Protein AF-A0A9W9Z1D8-F1 (afdb_monomer_lite)

Radius of gyration: 16.93 Å; chains: 1; bounding box: 46×28×41 Å

pLDDT: mean 78.47, std 18.56, range [27.48, 95.38]

Organism: NCBI:txid174260

Sequence (99 aa):
MIKCRYGKLFKLYSDKIKILKAAANALKDNPFLDSQIFISDDVSKSVWKDRAKLRKDYLTGIKKRGNVEFAFIPWSVPAQILFKETNCSILKAFKLPDE

Structure (mmCIF, N/CA/C/O backbone):
data_AF-A0A9W9Z1D8-F1
#
_entry.id   AF-A0A9W9Z1D8-F1
#
loop_
_atom_site.group_PDB
_atom_site.id
_atom_site.type_symbol
_atom_site.label_atom_id
_atom_site.label_alt_id
_atom_site.label_comp_id
_atom_site.label_asym_id
_atom_site.label_entity_id
_atom_site.label_seq_id
_atom_site.pdbx_PDB_ins_code
_atom_site.Cartn_x
_atom_site.Cartn_y
_atom_site.Cartn_z
_atom_site.occupancy
_atom_site.B_iso_or_equiv
_atom_site.auth_seq_id
_atom_site.auth_comp_id
_atom_site.auth_asym_id
_atom_site.auth_atom_id
_atom_site.pdbx_PDB_model_num
ATOM 1 N N . MET A 1 1 ? -29.409 6.605 -4.635 1.00 30.52 1 MET A N 1
ATOM 2 C CA . MET A 1 1 ? -28.402 6.235 -5.657 1.00 30.52 1 MET A CA 1
ATOM 3 C C . MET A 1 1 ? -27.224 7.207 -5.556 1.00 30.52 1 MET A C 1
ATOM 5 O O . MET A 1 1 ? -27.304 8.314 -6.071 1.00 30.52 1 MET A O 1
ATOM 9 N N . ILE A 1 2 ? -26.183 6.876 -4.782 1.00 27.53 2 ILE A N 1
ATOM 10 C CA . ILE A 1 2 ? -25.090 7.819 -4.481 1.00 27.53 2 ILE A CA 1
ATOM 11 C C . ILE A 1 2 ? -24.148 7.892 -5.689 1.00 27.53 2 ILE A C 1
ATOM 13 O O . ILE A 1 2 ? -23.320 7.011 -5.915 1.00 27.53 2 ILE A O 1
ATOM 17 N N . LYS A 1 3 ? -24.298 8.956 -6.489 1.00 27.48 3 LYS A N 1
ATOM 18 C CA . LYS A 1 3 ? -23.357 9.353 -7.546 1.00 27.48 3 LYS A CA 1
ATOM 19 C C . LYS A 1 3 ? -22.070 9.855 -6.889 1.00 27.48 3 LYS A C 1
ATOM 21 O O . LYS A 1 3 ? -21.875 11.042 -6.644 1.00 27.48 3 LYS A O 1
ATOM 26 N N . CYS A 1 4 ? -21.193 8.913 -6.588 1.00 29.48 4 CYS A N 1
ATOM 27 C CA . CYS A 1 4 ? -19.843 9.166 -6.120 1.00 29.48 4 CYS A CA 1
ATOM 28 C C . CYS A 1 4 ? -19.023 9.821 -7.254 1.00 29.48 4 CYS A C 1
ATOM 30 O O . CYS A 1 4 ? -18.702 9.172 -8.252 1.00 29.48 4 CYS A O 1
ATOM 32 N N . ARG A 1 5 ? -18.692 11.117 -7.124 1.00 36.50 5 ARG A N 1
ATOM 33 C CA . ARG A 1 5 ? -17.817 11.890 -8.036 1.00 36.50 5 ARG A CA 1
ATOM 34 C C . ARG A 1 5 ? -16.342 11.436 -7.938 1.00 36.50 5 ARG A C 1
ATOM 36 O O . ARG A 1 5 ?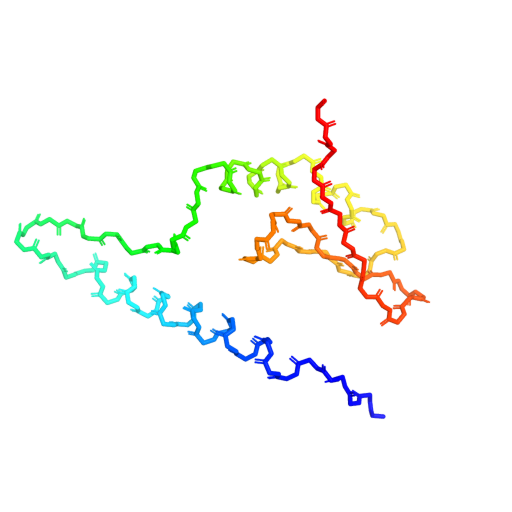 -15.459 12.237 -7.673 1.00 36.50 5 ARG A O 1
ATOM 43 N N . TYR A 1 6 ? -16.062 10.154 -8.178 1.00 43.38 6 TYR A N 1
ATOM 44 C CA . TYR A 1 6 ? -14.700 9.579 -8.187 1.00 43.38 6 TYR A CA 1
ATOM 45 C C . TYR A 1 6 ? -14.247 9.101 -9.579 1.00 43.38 6 TYR A C 1
ATOM 47 O O . TYR A 1 6 ? -13.152 8.567 -9.741 1.00 43.38 6 TYR A O 1
ATOM 55 N N . GLY A 1 7 ? -15.073 9.299 -10.611 1.00 33.22 7 GLY A N 1
ATOM 56 C CA . GLY A 1 7 ? -14.925 8.614 -11.898 1.00 33.22 7 GLY A CA 1
ATOM 57 C C . GLY A 1 7 ? -13.688 8.957 -12.737 1.00 33.22 7 GLY A C 1
ATOM 58 O O . GLY A 1 7 ? -13.336 8.146 -13.583 1.00 33.22 7 GLY A O 1
ATOM 59 N N . LYS A 1 8 ? -13.023 10.108 -12.547 1.00 34.41 8 LYS A N 1
ATOM 60 C CA . LYS A 1 8 ? -11.903 10.529 -13.420 1.00 34.41 8 LYS A CA 1
ATOM 61 C C . LYS A 1 8 ? -10.523 10.079 -12.925 1.00 34.41 8 LYS A C 1
ATOM 63 O O . LYS A 1 8 ? -9.806 9.452 -13.694 1.00 34.41 8 LYS A O 1
ATOM 68 N N . LEU A 1 9 ? -10.173 10.313 -11.653 1.00 33.50 9 LEU A N 1
ATOM 69 C CA . LEU A 1 9 ? -8.906 9.806 -11.097 1.00 33.50 9 LEU A CA 1
ATOM 70 C C . LEU A 1 9 ? -8.921 8.272 -11.017 1.00 33.50 9 LEU A C 1
ATOM 72 O O . LEU A 1 9 ? -8.010 7.625 -11.518 1.00 33.50 9 LEU A O 1
ATOM 76 N N . PHE A 1 10 ? -9.975 7.672 -10.455 1.00 34.88 10 PHE A N 1
ATOM 77 C CA . PHE A 1 10 ? -10.033 6.218 -10.260 1.00 34.88 10 PHE A CA 1
ATOM 78 C C . PHE A 1 10 ? -9.976 5.431 -11.584 1.00 34.88 10 PHE A C 1
ATOM 80 O O . PHE A 1 10 ? -9.379 4.357 -11.617 1.00 34.88 10 PHE A O 1
ATOM 87 N N . LYS A 1 11 ? -10.524 5.976 -12.687 1.00 41.03 11 LYS A N 1
ATOM 88 C CA . LYS A 1 11 ? -10.386 5.380 -14.030 1.00 41.03 11 LYS A CA 1
ATOM 89 C C . LYS A 1 11 ? -8.935 5.374 -14.507 1.00 41.03 11 LYS A C 1
ATOM 91 O O . LYS A 1 11 ? -8.422 4.302 -14.789 1.00 41.03 11 LYS A O 1
ATOM 96 N N . LEU A 1 12 ? -8.249 6.519 -14.485 1.00 43.28 12 LEU A N 1
ATOM 97 C CA . LEU A 1 12 ? -6.855 6.621 -14.944 1.00 43.28 12 LEU A CA 1
ATOM 98 C C . LEU A 1 12 ? -5.904 5.709 -14.145 1.00 43.28 12 LEU A C 1
ATOM 100 O O . LEU A 1 12 ? -5.044 5.048 -14.725 1.00 43.28 12 LEU A O 1
ATOM 104 N N . TYR A 1 13 ? -6.091 5.608 -12.823 1.00 52.53 13 TYR A N 1
ATOM 105 C CA . TYR A 1 13 ? -5.306 4.683 -11.995 1.00 52.53 13 TYR A CA 1
ATOM 106 C C . TYR A 1 13 ? -5.658 3.211 -12.257 1.00 52.53 13 TYR A C 1
ATOM 108 O O . TYR A 1 13 ? -4.761 2.369 -12.277 1.00 52.53 13 TYR A O 1
ATOM 116 N N . SER A 1 14 ? -6.937 2.887 -12.490 1.00 59.31 14 SER A N 1
ATOM 117 C CA . SER A 1 14 ? -7.356 1.535 -12.887 1.00 59.31 14 SER A CA 1
ATOM 118 C C . SER A 1 14 ? -6.738 1.131 -14.224 1.00 59.31 14 SER A C 1
ATOM 120 O O . SER A 1 14 ? -6.259 0.006 -14.355 1.00 59.31 14 SER A O 1
ATOM 122 N N . ASP A 1 15 ? -6.693 2.051 -15.185 1.00 70.31 15 ASP A N 1
ATOM 123 C CA . ASP A 1 15 ? -6.165 1.797 -16.521 1.00 70.31 15 ASP A CA 1
ATOM 124 C C . ASP A 1 15 ? -4.645 1.595 -16.486 1.00 70.31 15 ASP A C 1
ATOM 126 O O . ASP A 1 15 ? -4.162 0.605 -17.032 1.00 70.31 15 ASP A O 1
ATOM 130 N N . LYS A 1 16 ? -3.894 2.413 -15.729 1.00 72.88 16 LYS A N 1
ATOM 131 C CA . LYS A 1 16 ? -2.452 2.189 -15.498 1.00 72.88 16 LYS A CA 1
ATOM 132 C C . LYS A 1 16 ? -2.180 0.809 -14.889 1.00 72.88 16 LYS A C 1
ATOM 134 O O . LYS A 1 16 ? -1.292 0.100 -15.350 1.00 72.88 16 LYS A O 1
ATOM 139 N N . ILE A 1 17 ? -2.955 0.399 -13.880 1.00 73.75 17 ILE A N 1
ATOM 140 C CA . ILE A 1 17 ? -2.802 -0.922 -13.244 1.00 73.75 17 ILE A CA 1
ATOM 141 C C . ILE A 1 17 ? -3.109 -2.050 -14.236 1.00 73.75 17 ILE A C 1
ATOM 143 O O . ILE A 1 17 ? -2.386 -3.045 -14.270 1.00 73.75 17 ILE A O 1
ATOM 147 N N . LYS A 1 18 ? -4.161 -1.910 -15.052 1.00 80.06 18 LYS A N 1
ATOM 148 C CA . LYS A 1 18 ? -4.508 -2.898 -16.084 1.00 80.06 18 LYS A CA 1
ATOM 149 C C . LYS A 1 18 ? -3.413 -3.019 -17.138 1.00 80.06 18 LYS A C 1
ATOM 151 O O . LYS A 1 18 ? -3.047 -4.141 -17.467 1.00 80.06 18 LYS A O 1
ATOM 156 N N . ILE A 1 19 ? -2.873 -1.896 -17.614 1.00 82.19 19 ILE A N 1
ATOM 157 C CA . ILE A 1 19 ? -1.787 -1.864 -18.602 1.00 82.19 19 ILE A CA 1
ATOM 158 C C . ILE A 1 19 ? -0.533 -2.523 -18.028 1.00 82.19 19 ILE A C 1
ATOM 160 O O . ILE A 1 19 ? 0.009 -3.427 -18.654 1.00 82.19 19 ILE A O 1
ATOM 164 N N . LEU A 1 20 ? -0.115 -2.148 -16.813 1.00 79.00 20 LEU A N 1
ATOM 165 C CA . LEU A 1 20 ? 1.046 -2.755 -16.156 1.00 79.00 20 LEU A CA 1
ATOM 166 C C . LEU A 1 20 ? 0.859 -4.262 -15.950 1.00 79.00 20 LEU A C 1
ATOM 168 O O . LEU A 1 20 ? 1.774 -5.035 -16.215 1.00 79.00 20 LEU A O 1
ATOM 172 N N . LYS A 1 21 ? -0.334 -4.698 -15.528 1.00 81.56 21 LYS A N 1
ATOM 173 C CA . LYS A 1 21 ? -0.642 -6.122 -15.345 1.00 81.56 21 LYS A CA 1
ATOM 174 C C . LYS A 1 21 ? -0.631 -6.886 -16.671 1.00 81.56 21 LYS A C 1
ATOM 176 O O . LYS A 1 21 ? -0.094 -7.987 -16.726 1.00 81.56 21 LYS A O 1
ATOM 181 N N . ALA A 1 22 ? -1.215 -6.316 -17.722 1.00 84.88 22 ALA A N 1
ATOM 182 C CA . ALA A 1 22 ? -1.226 -6.916 -19.052 1.00 84.88 22 ALA A CA 1
ATOM 183 C C . ALA A 1 22 ? 0.193 -7.020 -19.627 1.00 84.88 22 ALA A C 1
ATOM 185 O O . ALA A 1 22 ? 0.572 -8.083 -20.107 1.00 84.88 22 ALA A O 1
ATOM 186 N N . ALA A 1 23 ? 0.994 -5.958 -19.505 1.00 82.44 23 ALA A N 1
ATOM 187 C CA . ALA A 1 23 ? 2.377 -5.934 -19.965 1.00 82.44 23 ALA A CA 1
ATOM 188 C C . ALA A 1 23 ? 3.253 -6.932 -19.192 1.00 82.44 23 ALA A C 1
ATOM 190 O O . ALA A 1 23 ? 3.978 -7.708 -19.804 1.00 82.44 23 ALA A O 1
ATOM 191 N N . ALA A 1 24 ? 3.133 -6.985 -17.861 1.00 81.69 24 ALA A N 1
ATOM 192 C CA . ALA A 1 24 ? 3.854 -7.959 -17.043 1.00 81.69 24 ALA A CA 1
ATOM 193 C C . ALA A 1 24 ? 3.492 -9.408 -17.413 1.00 81.69 24 ALA A C 1
ATOM 195 O O . ALA A 1 24 ? 4.377 -10.251 -17.506 1.00 81.69 24 ALA A O 1
ATOM 196 N N . ASN A 1 25 ? 2.211 -9.695 -17.667 1.00 83.12 25 ASN A N 1
ATOM 197 C CA . ASN A 1 25 ? 1.782 -11.016 -18.126 1.00 83.12 25 ASN A CA 1
ATOM 198 C C . ASN A 1 25 ? 2.333 -11.353 -19.518 1.00 83.12 25 ASN A C 1
ATOM 200 O O . ASN A 1 25 ? 2.782 -12.472 -19.724 1.00 83.12 25 ASN A O 1
ATOM 204 N N . ALA A 1 26 ? 2.321 -10.398 -20.452 1.00 83.19 26 ALA A N 1
ATOM 205 C CA . ALA A 1 26 ? 2.848 -10.601 -21.802 1.00 83.19 26 ALA A CA 1
ATOM 206 C C . ALA A 1 26 ? 4.368 -10.843 -21.817 1.00 83.19 26 ALA A C 1
ATOM 208 O O . ALA A 1 26 ? 4.862 -11.574 -22.668 1.00 83.19 26 ALA A O 1
ATOM 209 N N . LEU A 1 27 ? 5.101 -10.247 -20.873 1.00 78.88 27 LEU A N 1
ATOM 210 C CA . LEU A 1 27 ? 6.556 -10.387 -20.754 1.00 78.88 27 LEU A CA 1
ATOM 211 C C . LEU A 1 27 ? 7.000 -11.588 -19.918 1.00 78.88 27 LEU A C 1
ATOM 213 O O . LEU A 1 27 ? 8.164 -11.972 -19.983 1.00 78.88 27 LEU A O 1
ATOM 217 N N . LYS A 1 28 ? 6.101 -12.183 -19.127 1.00 77.69 28 LYS A N 1
ATOM 218 C CA . LYS A 1 28 ? 6.436 -13.288 -18.220 1.00 77.69 28 LYS A CA 1
ATOM 219 C C . LYS A 1 28 ? 7.060 -14.474 -18.959 1.00 77.69 28 LYS A C 1
ATOM 221 O O . LYS A 1 28 ? 8.044 -15.026 -18.473 1.00 77.69 28 LYS A O 1
ATOM 226 N N . ASP A 1 29 ? 6.498 -14.801 -20.119 1.00 78.06 29 ASP A N 1
ATOM 227 C CA . ASP A 1 29 ? 6.866 -15.965 -20.928 1.00 78.06 29 ASP A CA 1
ATOM 228 C C . ASP A 1 29 ? 7.549 -15.565 -22.255 1.00 78.06 29 ASP A C 1
ATOM 230 O O . ASP A 1 29 ? 7.785 -16.414 -23.111 1.00 78.06 29 ASP A O 1
ATOM 234 N N . ASN A 1 30 ? 7.870 -14.276 -22.439 1.00 76.56 30 ASN A N 1
ATOM 235 C CA . ASN A 1 30 ? 8.510 -13.741 -23.645 1.00 76.56 30 ASN A CA 1
ATOM 236 C C . ASN A 1 30 ? 9.804 -12.987 -23.279 1.00 76.56 30 ASN A C 1
ATOM 238 O O . ASN A 1 30 ? 9.773 -11.762 -23.101 1.00 76.56 30 ASN A O 1
ATOM 242 N N . PRO A 1 31 ? 10.928 -13.706 -23.094 1.00 73.62 31 PRO A N 1
ATOM 243 C CA . PRO A 1 31 ? 12.208 -13.091 -22.772 1.00 73.62 31 PRO A CA 1
ATOM 244 C C . PRO A 1 31 ? 12.704 -12.245 -23.948 1.00 73.62 31 PRO A C 1
ATOM 246 O O . PRO A 1 31 ? 12.679 -12.663 -25.104 1.00 73.62 31 PRO A O 1
ATOM 249 N N . PHE A 1 32 ? 13.187 -11.044 -23.648 1.00 73.88 32 PHE A N 1
ATOM 250 C CA . PHE A 1 32 ? 13.810 -10.175 -24.639 1.00 73.88 32 PHE A CA 1
ATOM 251 C C . PHE A 1 32 ? 15.317 -10.395 -24.591 1.00 73.88 32 PHE A C 1
ATOM 253 O O . PHE A 1 32 ? 15.924 -10.149 -23.550 1.00 73.88 32 PHE A O 1
ATOM 260 N N . LEU A 1 33 ? 15.919 -10.845 -25.696 1.00 82.06 33 LEU A N 1
ATOM 261 C CA . LEU A 1 33 ? 17.358 -11.155 -25.758 1.00 82.06 33 LEU A CA 1
ATOM 262 C C . LEU A 1 33 ? 17.794 -12.081 -24.604 1.00 82.06 33 LEU A C 1
ATOM 264 O O . LEU A 1 33 ? 18.720 -11.763 -23.858 1.00 82.06 33 LEU A O 1
ATOM 268 N N . ASP A 1 34 ? 17.041 -13.164 -24.388 1.00 78.38 34 ASP A N 1
ATOM 269 C CA . ASP A 1 34 ? 17.243 -14.149 -23.310 1.00 78.38 34 ASP A CA 1
ATOM 270 C C . ASP A 1 34 ? 17.200 -13.580 -21.877 1.00 78.38 34 ASP A C 1
ATOM 272 O O . ASP A 1 34 ? 17.490 -14.275 -20.904 1.00 78.38 34 ASP A O 1
ATOM 276 N N . SER A 1 35 ? 16.784 -12.320 -21.722 1.00 76.62 35 SER A N 1
ATOM 277 C CA . SER A 1 35 ? 16.667 -11.632 -20.440 1.00 76.62 35 SER A CA 1
ATOM 278 C C . SER A 1 35 ? 15.206 -11.435 -20.049 1.00 76.62 35 SER A C 1
ATOM 280 O O . SER A 1 35 ? 14.354 -11.049 -20.855 1.00 76.62 35 SER A O 1
ATOM 282 N N . GLN A 1 36 ? 14.906 -11.664 -18.770 1.00 76.00 36 GLN A N 1
ATOM 283 C CA . GLN A 1 36 ? 13.574 -11.423 -18.229 1.00 76.00 36 GLN A CA 1
ATOM 284 C C . GLN A 1 36 ? 13.388 -9.928 -17.940 1.00 76.00 36 GLN A C 1
ATOM 286 O O . GLN A 1 36 ? 14.081 -9.352 -17.101 1.00 76.00 36 GLN A O 1
ATOM 291 N N . ILE A 1 37 ? 12.445 -9.294 -18.640 1.00 74.06 37 ILE A N 1
ATOM 292 C CA . ILE A 1 37 ? 12.102 -7.885 -18.425 1.00 74.06 37 ILE A CA 1
ATOM 293 C C . ILE A 1 37 ? 11.050 -7.780 -17.321 1.00 74.06 37 ILE A C 1
ATOM 295 O O . ILE A 1 37 ? 10.000 -8.420 -17.376 1.00 74.06 37 ILE A O 1
ATOM 299 N N . PHE A 1 38 ? 11.298 -6.897 -16.354 1.00 69.00 38 PHE A N 1
ATOM 300 C CA . PHE A 1 38 ? 10.335 -6.540 -15.318 1.00 69.00 38 PHE A CA 1
ATOM 301 C C . PHE A 1 38 ? 9.844 -5.109 -15.536 1.00 69.00 38 PHE A C 1
ATOM 303 O O . PHE A 1 38 ? 10.642 -4.176 -15.589 1.00 69.00 38 PHE A O 1
ATOM 310 N N . ILE A 1 39 ? 8.526 -4.929 -15.635 1.00 68.94 39 ILE A N 1
ATOM 311 C CA . ILE A 1 39 ? 7.898 -3.605 -15.701 1.00 68.94 39 ILE A CA 1
ATOM 312 C C . ILE A 1 39 ? 7.236 -3.310 -14.358 1.00 68.94 39 ILE A C 1
ATOM 314 O O . ILE A 1 39 ? 6.405 -4.079 -13.872 1.00 68.94 39 ILE A O 1
ATOM 318 N N . SER A 1 40 ? 7.576 -2.164 -13.776 1.00 68.50 40 SER A N 1
ATOM 319 C CA . SER A 1 40 ? 6.952 -1.640 -12.564 1.00 68.50 40 SER A CA 1
ATOM 320 C C . SER A 1 40 ? 6.521 -0.188 -12.745 1.00 68.50 40 SER A C 1
ATOM 322 O O . SER A 1 40 ? 6.915 0.493 -13.685 1.00 68.50 40 SER A O 1
ATOM 324 N N . ASP A 1 41 ? 5.700 0.289 -11.815 1.00 70.12 41 ASP A N 1
ATOM 325 C CA . ASP A 1 41 ? 5.467 1.718 -11.620 1.00 70.12 41 ASP A CA 1
ATOM 326 C C . ASP A 1 41 ? 6.792 2.446 -11.313 1.00 70.12 41 ASP A C 1
ATOM 328 O O . ASP A 1 41 ? 7.605 1.925 -10.543 1.00 70.12 41 ASP A O 1
ATOM 332 N N . ASP A 1 42 ? 6.986 3.634 -11.894 1.00 74.88 42 ASP A N 1
ATOM 333 C CA . ASP A 1 42 ? 8.091 4.540 -11.570 1.00 74.88 42 ASP A CA 1
ATOM 334 C C . ASP A 1 42 ? 7.806 5.241 -10.235 1.00 74.88 42 ASP A C 1
ATOM 336 O O . ASP A 1 42 ? 7.260 6.342 -10.150 1.00 74.88 42 ASP A O 1
ATOM 340 N N . VAL A 1 43 ? 8.100 4.520 -9.159 1.00 75.19 43 VAL A N 1
ATOM 341 C CA . VAL A 1 43 ? 7.996 4.991 -7.780 1.00 75.19 43 VAL A CA 1
ATOM 342 C C . VAL A 1 43 ? 9.304 4.715 -7.066 1.00 75.19 43 VAL A C 1
ATOM 344 O O . VAL A 1 43 ? 9.900 3.646 -7.204 1.00 75.19 43 VAL A O 1
ATOM 347 N N . SER A 1 44 ? 9.734 5.674 -6.250 1.00 82.06 44 SER A N 1
ATOM 348 C CA . SER A 1 44 ? 10.974 5.550 -5.496 1.00 82.06 44 SER A CA 1
ATOM 349 C C . SER A 1 44 ? 10.969 4.315 -4.583 1.00 82.06 44 SER A C 1
ATOM 351 O O . SER A 1 44 ? 9.938 3.885 -4.050 1.00 82.06 44 SER A O 1
ATOM 353 N N . LYS A 1 45 ? 12.167 3.771 -4.326 1.00 84.69 45 LYS A N 1
ATOM 354 C CA . LYS A 1 45 ? 12.361 2.660 -3.376 1.00 84.69 45 LYS A CA 1
ATOM 355 C C . LYS A 1 45 ? 11.820 2.982 -1.976 1.00 84.69 45 LYS A C 1
ATOM 357 O O . LYS A 1 45 ? 11.395 2.065 -1.277 1.00 84.69 45 LYS A O 1
ATOM 362 N N . SER A 1 46 ? 11.821 4.254 -1.567 1.00 86.25 46 SER A N 1
ATOM 363 C CA . SER A 1 46 ? 11.253 4.689 -0.284 1.00 86.25 46 SER A CA 1
ATOM 364 C C . SER A 1 46 ? 9.749 4.428 -0.218 1.00 86.25 46 SER A C 1
ATOM 366 O O . SER A 1 46 ? 9.301 3.724 0.679 1.00 86.25 46 SER A O 1
ATOM 368 N N . VAL A 1 47 ? 8.987 4.836 -1.237 1.00 86.94 47 VAL A N 1
ATOM 369 C CA . VAL A 1 47 ? 7.533 4.605 -1.301 1.00 86.94 47 VAL A CA 1
ATOM 370 C C . VAL A 1 47 ? 7.197 3.108 -1.265 1.00 86.94 47 VAL A C 1
ATOM 372 O O . VAL A 1 47 ? 6.203 2.702 -0.660 1.00 86.94 47 VAL A O 1
ATOM 375 N N . TRP A 1 48 ? 8.023 2.260 -1.885 1.00 86.62 48 TRP A N 1
ATOM 376 C CA . TRP A 1 48 ? 7.879 0.801 -1.792 1.00 86.62 48 TRP A CA 1
ATOM 377 C C . TRP A 1 48 ? 8.056 0.281 -0.365 1.00 86.62 48 TRP A C 1
ATOM 379 O O . TRP A 1 48 ? 7.220 -0.494 0.110 1.00 86.62 48 TRP A O 1
ATOM 389 N N . LYS A 1 49 ? 9.119 0.715 0.323 1.00 91.12 49 LYS A N 1
ATOM 390 C CA . LYS A 1 49 ? 9.366 0.363 1.728 1.00 91.12 49 LYS A CA 1
ATOM 391 C C . LYS A 1 49 ? 8.221 0.837 2.619 1.00 91.12 49 LYS A C 1
ATOM 393 O O . LYS A 1 49 ? 7.742 0.061 3.443 1.00 91.12 49 LYS A O 1
ATOM 398 N N . ASP A 1 50 ? 7.711 2.039 2.380 1.00 93.00 50 ASP A N 1
ATOM 399 C CA . ASP A 1 50 ? 6.596 2.596 3.140 1.00 93.00 50 ASP A CA 1
ATOM 400 C C . ASP A 1 50 ? 5.321 1.768 2.964 1.00 93.00 50 ASP A C 1
ATOM 402 O O . ASP A 1 50 ? 4.662 1.408 3.938 1.00 93.00 50 ASP A O 1
ATOM 406 N N . ARG A 1 51 ? 4.990 1.379 1.723 1.00 91.75 51 ARG A N 1
ATOM 407 C CA . ARG A 1 51 ? 3.858 0.478 1.443 1.00 91.75 51 ARG A CA 1
ATOM 408 C C . ARG A 1 51 ? 4.030 -0.879 2.125 1.00 91.75 51 ARG A C 1
ATOM 410 O O . ARG A 1 51 ? 3.049 -1.431 2.625 1.00 91.75 51 ARG A O 1
ATOM 417 N N . ALA A 1 52 ? 5.247 -1.422 2.146 1.00 91.75 52 ALA A N 1
ATOM 418 C CA . ALA A 1 52 ? 5.540 -2.680 2.827 1.00 91.75 52 ALA A CA 1
ATOM 419 C C . ALA A 1 52 ? 5.350 -2.556 4.351 1.00 91.75 52 ALA A C 1
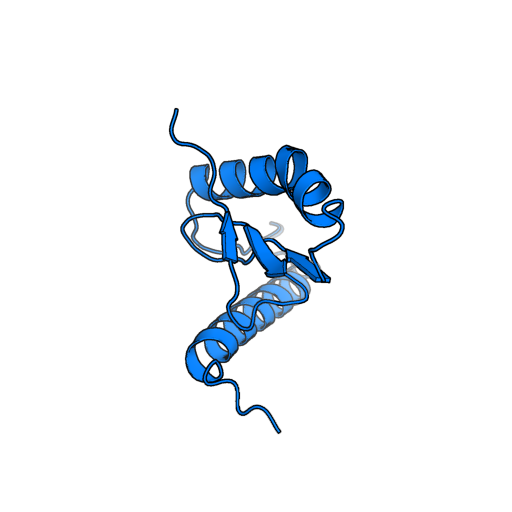ATOM 421 O O . ALA A 1 52 ? 4.677 -3.403 4.939 1.00 91.75 52 ALA A O 1
ATOM 422 N N . LYS A 1 53 ? 5.844 -1.468 4.960 1.00 94.62 53 LYS A N 1
ATOM 423 C CA . LYS A 1 53 ? 5.670 -1.138 6.387 1.00 94.62 53 LYS A CA 1
ATOM 424 C C . LYS A 1 53 ? 4.190 -0.968 6.742 1.00 94.62 53 LYS A C 1
ATOM 426 O O . LYS A 1 53 ? 3.685 -1.631 7.642 1.00 94.62 53 LYS A O 1
ATOM 431 N N . LEU A 1 54 ? 3.443 -0.191 5.951 1.00 94.94 54 LEU A N 1
ATOM 432 C CA . LEU A 1 54 ? 1.989 -0.035 6.095 1.00 94.94 54 LEU A CA 1
ATOM 433 C C . LEU A 1 54 ? 1.252 -1.378 6.044 1.00 94.94 54 LEU A C 1
ATOM 435 O O . LEU A 1 54 ? 0.354 -1.626 6.852 1.00 94.94 54 LEU A O 1
ATOM 439 N N . ARG A 1 55 ? 1.622 -2.257 5.105 1.00 94.50 55 ARG A N 1
ATOM 440 C CA . ARG A 1 55 ? 0.984 -3.569 4.941 1.00 94.50 55 ARG A CA 1
ATOM 441 C C . ARG A 1 55 ? 1.256 -4.489 6.125 1.00 94.50 55 ARG A C 1
ATOM 443 O O . ARG A 1 55 ? 0.331 -5.172 6.557 1.00 94.50 55 ARG A O 1
ATOM 450 N N . LYS A 1 56 ? 2.500 -4.522 6.602 1.00 94.88 56 LYS A N 1
ATOM 451 C CA . LYS A 1 56 ? 2.943 -5.418 7.672 1.00 94.88 56 LYS A CA 1
ATOM 452 C C . LYS A 1 56 ? 2.425 -4.967 9.038 1.00 94.88 56 LYS A C 1
ATOM 454 O O . LYS A 1 56 ? 1.837 -5.773 9.751 1.00 94.88 56 LYS A O 1
ATOM 459 N N . ASP A 1 57 ? 2.582 -3.685 9.353 1.00 95.38 57 ASP A N 1
ATOM 460 C CA . ASP A 1 57 ? 2.474 -3.211 10.735 1.00 95.38 57 ASP A CA 1
ATOM 461 C C . ASP A 1 57 ? 1.101 -2.583 11.038 1.00 95.38 57 ASP A C 1
ATOM 463 O O . ASP A 1 57 ? 0.588 -2.708 12.147 1.00 95.38 57 ASP A O 1
ATOM 467 N N . TYR A 1 58 ? 0.456 -1.947 10.049 1.00 94.94 58 TYR A N 1
ATOM 468 C CA . TYR A 1 58 ? -0.720 -1.093 10.293 1.00 94.94 58 TYR A CA 1
ATOM 469 C C . TYR A 1 58 ? -2.022 -1.629 9.695 1.00 94.94 58 TYR A C 1
ATOM 471 O O . TYR A 1 58 ? -3.085 -1.508 10.311 1.00 94.94 58 TYR A O 1
ATOM 479 N N . LEU A 1 59 ? -1.972 -2.235 8.505 1.00 94.50 59 LEU A N 1
ATOM 480 C CA . LEU A 1 59 ? -3.174 -2.624 7.759 1.00 94.50 59 LEU A CA 1
ATOM 481 C C . LEU A 1 59 ? -4.072 -3.580 8.549 1.00 94.50 59 LEU A C 1
ATOM 483 O O . LEU A 1 59 ? -5.286 -3.387 8.604 1.00 94.50 59 LEU A O 1
ATOM 487 N N . THR A 1 60 ? -3.480 -4.588 9.187 1.00 94.06 60 THR A N 1
ATOM 488 C CA . THR A 1 60 ? -4.215 -5.555 10.011 1.00 94.06 60 THR A CA 1
ATOM 489 C C . THR A 1 60 ? -4.846 -4.886 11.230 1.00 94.06 60 THR A C 1
ATOM 491 O O . THR A 1 60 ? -5.996 -5.175 11.551 1.00 94.06 60 THR A O 1
ATOM 494 N N . GLY A 1 61 ? -4.136 -3.959 11.878 1.00 94.19 61 GLY A N 1
ATOM 495 C CA . GLY A 1 61 ? -4.656 -3.208 13.021 1.00 94.19 61 GLY A CA 1
ATOM 496 C C . GLY A 1 61 ? -5.859 -2.344 12.647 1.00 94.19 61 GLY A C 1
ATOM 497 O O . GLY A 1 61 ? -6.863 -2.359 13.351 1.00 94.19 61 GLY A O 1
ATOM 498 N N . ILE A 1 62 ? -5.804 -1.656 11.502 1.00 93.12 62 ILE A N 1
ATOM 499 C CA . ILE A 1 62 ? -6.924 -0.843 11.003 1.00 93.12 62 ILE A CA 1
ATOM 500 C C . ILE A 1 62 ? -8.126 -1.723 10.649 1.00 93.12 62 ILE A C 1
ATOM 502 O O . ILE A 1 62 ? -9.243 -1.389 11.027 1.00 93.12 62 ILE A O 1
ATOM 506 N N . LYS A 1 63 ? -7.911 -2.866 9.986 1.00 92.69 63 LYS A N 1
ATOM 507 C CA . LYS A 1 63 ? -8.992 -3.808 9.645 1.00 92.69 63 LYS A CA 1
ATOM 508 C C . LYS A 1 63 ? -9.686 -4.414 10.864 1.00 92.69 63 LYS A C 1
ATOM 510 O O . LYS A 1 63 ? -10.856 -4.754 10.775 1.00 92.69 63 LYS A O 1
ATOM 515 N N . LYS A 1 64 ? -8.973 -4.578 11.982 1.00 93.94 64 LYS A N 1
ATOM 516 C CA . LYS A 1 64 ? -9.529 -5.128 13.229 1.00 93.94 64 LYS A CA 1
ATOM 517 C C . LYS A 1 64 ? -10.343 -4.112 14.036 1.00 93.94 64 LYS A C 1
ATOM 519 O O . LYS A 1 64 ? -10.970 -4.496 15.019 1.00 93.94 64 LYS A O 1
ATOM 524 N N . ARG A 1 65 ? -10.339 -2.828 13.662 1.00 91.94 65 ARG A N 1
ATOM 525 C CA . ARG A 1 65 ? -11.177 -1.820 14.321 1.00 91.94 65 ARG A CA 1
ATOM 526 C C . ARG A 1 65 ? -12.644 -2.132 14.018 1.00 91.94 65 ARG A C 1
ATOM 528 O O . ARG A 1 65 ? -13.028 -2.183 12.855 1.00 91.94 65 ARG A O 1
ATOM 535 N N . GLY A 1 66 ? -13.465 -2.313 15.053 1.00 87.81 66 GLY A N 1
ATOM 536 C CA . GLY A 1 66 ? -14.873 -2.715 14.903 1.00 87.81 66 GLY A CA 1
ATOM 537 C C . GLY A 1 66 ? -15.754 -1.718 14.138 1.00 87.81 66 GLY A C 1
ATOM 538 O O . GLY A 1 66 ? -16.854 -2.063 13.725 1.00 87.81 66 GLY A O 1
ATOM 539 N N . ASN A 1 67 ? -15.272 -0.494 13.919 1.00 92.12 67 ASN A N 1
ATOM 540 C CA . ASN A 1 67 ? -15.958 0.549 13.165 1.00 92.12 67 ASN A CA 1
ATOM 541 C C . ASN A 1 67 ? -15.450 0.705 11.722 1.00 92.12 67 ASN A C 1
ATOM 543 O O . ASN A 1 67 ? -15.809 1.694 11.092 1.00 92.12 67 ASN A O 1
ATOM 547 N N . VAL A 1 68 ? -14.606 -0.197 11.206 1.00 92.06 68 VAL A N 1
ATOM 548 C CA . VAL A 1 68 ? -14.045 -0.125 9.845 1.00 92.06 68 VAL A CA 1
ATOM 549 C C . VAL A 1 68 ? -14.719 -1.149 8.932 1.00 92.06 68 VAL A C 1
ATOM 551 O O . VAL A 1 68 ? -14.620 -2.349 9.159 1.00 92.06 68 VAL A O 1
ATOM 554 N N . GLU A 1 69 ? -15.357 -0.679 7.857 1.00 92.00 69 GLU A N 1
ATOM 555 C CA . GLU A 1 69 ? -15.969 -1.543 6.835 1.00 92.00 69 GLU A CA 1
ATOM 556 C C . GLU A 1 69 ? -14.908 -2.187 5.937 1.00 92.00 69 GLU A C 1
ATOM 558 O O . GLU A 1 69 ? -14.955 -3.376 5.630 1.00 92.00 69 GLU A O 1
ATOM 563 N N . PHE A 1 70 ? -13.941 -1.387 5.482 1.00 89.56 70 PHE A N 1
ATOM 564 C CA . PHE A 1 70 ? -12.835 -1.861 4.659 1.00 89.56 70 PHE A CA 1
ATOM 565 C C . PHE A 1 70 ? -11.605 -0.974 4.809 1.00 89.56 70 PHE A C 1
ATOM 567 O O . PHE A 1 70 ? -11.705 0.226 5.065 1.00 89.56 70 PHE A O 1
ATOM 574 N N . ALA A 1 71 ? -10.434 -1.569 4.575 1.00 93.94 71 ALA A N 1
ATOM 575 C CA . ALA A 1 71 ? -9.157 -0.870 4.515 1.00 93.94 71 ALA A CA 1
ATOM 576 C C . ALA A 1 71 ? -8.226 -1.509 3.475 1.00 93.94 71 ALA A C 1
ATOM 578 O O . ALA A 1 71 ? -8.125 -2.739 3.393 1.00 93.94 71 ALA A O 1
ATOM 579 N N . PHE A 1 72 ? -7.524 -0.684 2.698 1.00 91.75 72 PHE A N 1
ATOM 580 C CA . PHE A 1 72 ? -6.555 -1.131 1.695 1.00 91.75 72 PHE A CA 1
ATOM 581 C C . PHE A 1 72 ? -5.465 -0.082 1.435 1.00 91.75 72 PHE A C 1
ATOM 583 O O . PHE A 1 72 ? -5.615 1.091 1.763 1.00 91.75 72 PHE A O 1
ATOM 590 N N . ILE A 1 73 ? -4.358 -0.510 0.826 1.00 90.94 73 ILE A N 1
ATOM 591 C CA . ILE A 1 73 ? -3.245 0.365 0.428 1.00 90.94 73 ILE A CA 1
ATOM 592 C C . ILE A 1 73 ? -3.371 0.635 -1.076 1.00 90.94 73 ILE A C 1
ATOM 594 O O . ILE A 1 73 ? -3.130 -0.290 -1.859 1.00 90.94 73 ILE A O 1
ATOM 598 N N . PRO A 1 74 ? -3.776 1.841 -1.514 1.00 88.25 74 PRO A N 1
ATOM 599 C CA . PRO A 1 74 ? -3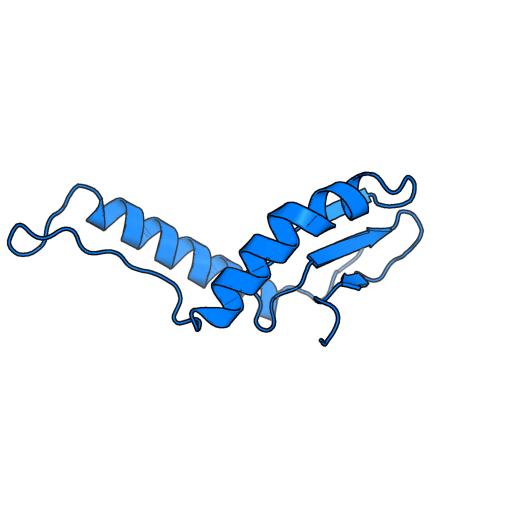.714 2.215 -2.923 1.00 88.25 74 PRO A CA 1
ATOM 600 C C . PRO A 1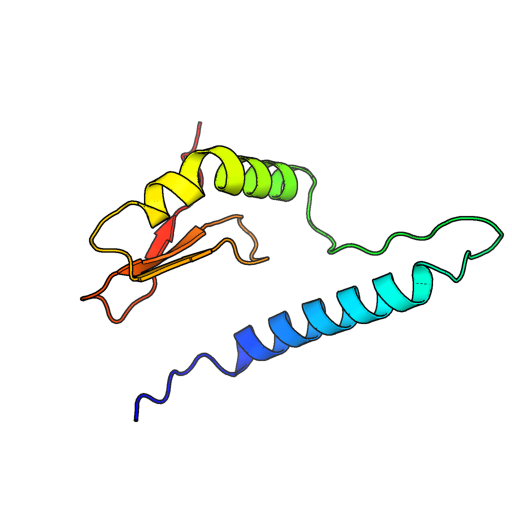 74 ? -2.270 2.337 -3.425 1.00 88.25 74 PRO A C 1
ATOM 602 O O . PRO A 1 74 ? -1.323 2.539 -2.666 1.00 88.25 74 PRO A O 1
ATOM 605 N N . TRP A 1 75 ? -2.123 2.344 -4.747 1.00 79.31 75 TRP A N 1
ATOM 606 C CA . TRP A 1 75 ? -0.879 2.699 -5.439 1.00 79.31 75 TRP A CA 1
ATOM 607 C C . TRP A 1 75 ? -0.624 4.219 -5.463 1.00 79.31 75 TRP A C 1
ATOM 609 O O . TRP A 1 75 ? 0.113 4.711 -6.312 1.00 79.31 75 TRP A O 1
ATOM 619 N N . SER A 1 76 ? -1.228 4.986 -4.549 1.00 79.81 76 SER A N 1
ATOM 620 C CA . SER A 1 76 ? -1.008 6.431 -4.466 1.00 79.81 76 SER A CA 1
ATOM 621 C C . SER A 1 76 ? 0.400 6.756 -3.969 1.00 79.81 76 SER A C 1
ATOM 623 O O . SER A 1 76 ? 1.047 5.940 -3.301 1.00 79.81 76 SER A O 1
ATOM 625 N N . VAL A 1 77 ? 0.846 7.970 -4.285 1.00 82.00 77 VAL A N 1
ATOM 626 C CA . VAL A 1 77 ? 2.032 8.608 -3.710 1.00 82.00 77 VAL A CA 1
ATOM 627 C C . VAL A 1 77 ? 1.545 9.894 -3.030 1.00 82.00 77 VAL A C 1
ATOM 629 O O . VAL A 1 77 ? 0.861 10.678 -3.688 1.00 82.00 77 VAL A O 1
ATOM 632 N N . PRO A 1 78 ? 1.809 10.105 -1.730 1.00 88.56 78 PRO A N 1
ATOM 633 C CA . PRO A 1 78 ? 2.575 9.240 -0.831 1.00 88.56 78 PRO A CA 1
ATOM 634 C C . PRO A 1 78 ? 1.862 7.914 -0.502 1.00 88.56 78 PRO A C 1
ATOM 636 O O . PRO A 1 78 ? 0.659 7.743 -0.747 1.00 88.56 78 PRO A O 1
ATOM 639 N N . ALA A 1 79 ? 2.625 6.960 0.038 1.00 90.75 79 ALA A N 1
ATOM 640 C CA . ALA A 1 79 ? 2.094 5.694 0.529 1.00 90.75 79 ALA A CA 1
ATOM 641 C C . ALA A 1 79 ? 1.146 5.939 1.715 1.00 90.75 79 ALA A C 1
ATOM 643 O O . ALA A 1 79 ? 1.481 6.655 2.656 1.00 90.75 79 ALA A O 1
ATOM 644 N N . GLN A 1 80 ? -0.047 5.347 1.668 1.00 94.19 80 GLN A N 1
ATOM 645 C CA . GLN A 1 80 ? -1.064 5.495 2.710 1.00 94.19 80 GLN A CA 1
ATOM 646 C C . GLN A 1 80 ? -2.028 4.307 2.701 1.00 94.19 80 GLN A C 1
ATOM 648 O O . GLN A 1 80 ? -2.120 3.583 1.711 1.00 94.19 80 GLN A O 1
ATOM 653 N N . ILE A 1 81 ? -2.758 4.112 3.794 1.00 94.31 81 ILE A N 1
ATOM 654 C CA . ILE A 1 81 ? -3.905 3.207 3.886 1.00 94.31 81 ILE A CA 1
ATOM 655 C C . ILE A 1 81 ? -5.168 4.050 3.756 1.00 94.31 81 ILE A C 1
ATOM 657 O O . ILE A 1 81 ? -5.343 5.013 4.497 1.00 94.31 81 ILE A O 1
ATOM 661 N N . LEU A 1 82 ? -6.059 3.671 2.846 1.00 93.88 82 LEU A N 1
ATOM 662 C CA . LEU A 1 82 ? -7.406 4.225 2.767 1.00 93.88 82 LEU A CA 1
ATOM 663 C C . LEU A 1 82 ? -8.375 3.275 3.453 1.00 93.88 82 LEU A C 1
ATOM 665 O O . LEU A 1 82 ? -8.348 2.069 3.198 1.00 93.88 82 LEU A O 1
ATOM 669 N N . PHE A 1 83 ? -9.231 3.818 4.311 1.00 93.12 83 PHE A N 1
ATOM 670 C CA . PHE A 1 83 ? -10.237 3.039 5.017 1.00 93.12 83 PHE A CA 1
ATOM 671 C C . PHE A 1 83 ? -11.551 3.801 5.151 1.00 93.12 83 PHE A C 1
ATOM 673 O O . PHE A 1 83 ? -11.581 5.034 5.182 1.00 93.12 83 PHE A O 1
ATOM 680 N N . LYS A 1 84 ? -12.645 3.043 5.209 1.00 92.44 84 LYS A N 1
ATOM 681 C CA . LYS A 1 84 ? -13.987 3.568 5.445 1.00 92.44 84 LYS A CA 1
ATOM 682 C C . LYS A 1 84 ? -14.487 3.085 6.792 1.00 92.44 84 LYS A C 1
ATOM 684 O O . LYS A 1 84 ? -14.403 1.896 7.090 1.00 92.44 84 LYS A O 1
ATOM 689 N N . GLU A 1 85 ? -15.027 4.007 7.573 1.00 92.56 85 GLU A N 1
ATOM 690 C CA . GLU A 1 85 ? -15.736 3.674 8.802 1.00 92.56 85 GLU A CA 1
ATOM 691 C C . GLU A 1 85 ? -17.242 3.569 8.551 1.00 92.56 85 GLU A C 1
ATOM 693 O O . GLU A 1 85 ? -17.775 4.291 7.709 1.00 92.56 85 GLU A O 1
ATOM 698 N N . THR A 1 86 ? -17.929 2.709 9.304 1.00 85.81 86 THR A N 1
ATOM 699 C CA . THR A 1 86 ? -19.343 2.341 9.087 1.00 85.81 86 THR A CA 1
ATOM 700 C C . THR A 1 86 ? -20.294 3.539 9.036 1.00 85.81 86 THR A C 1
ATOM 702 O O . THR A 1 86 ? -21.240 3.565 8.257 1.00 85.81 86 THR A O 1
ATOM 705 N N . ASN A 1 87 ? -20.004 4.580 9.817 1.00 84.44 87 ASN A N 1
ATOM 706 C CA . ASN A 1 87 ? -20.857 5.766 9.936 1.00 84.44 87 ASN A CA 1
ATOM 707 C C . ASN A 1 87 ? -20.273 7.001 9.238 1.00 84.44 87 ASN A C 1
ATOM 709 O O . ASN A 1 87 ? -20.744 8.117 9.449 1.00 84.44 87 ASN A O 1
ATOM 713 N N . CYS A 1 88 ? -19.228 6.829 8.427 1.00 81.81 88 CYS A N 1
ATOM 714 C CA . CYS A 1 88 ? -18.560 7.930 7.749 1.00 81.81 88 CYS A CA 1
ATOM 715 C C . CYS A 1 88 ? -18.778 7.833 6.238 1.00 81.81 88 CYS A C 1
ATOM 717 O O . CYS A 1 88 ? -18.467 6.830 5.595 1.00 81.81 88 CYS A O 1
ATOM 719 N N . SER A 1 89 ? -19.294 8.911 5.650 1.00 82.31 89 SER A N 1
ATOM 720 C CA . SER A 1 89 ? -19.450 9.039 4.198 1.00 82.31 89 SER A CA 1
ATOM 721 C C . SER A 1 89 ? -18.125 9.331 3.484 1.00 82.31 89 SER A C 1
ATOM 723 O O . SER A 1 89 ? -18.040 9.183 2.265 1.00 82.31 89 SER A O 1
ATOM 725 N N . ILE A 1 90 ? -17.091 9.726 4.234 1.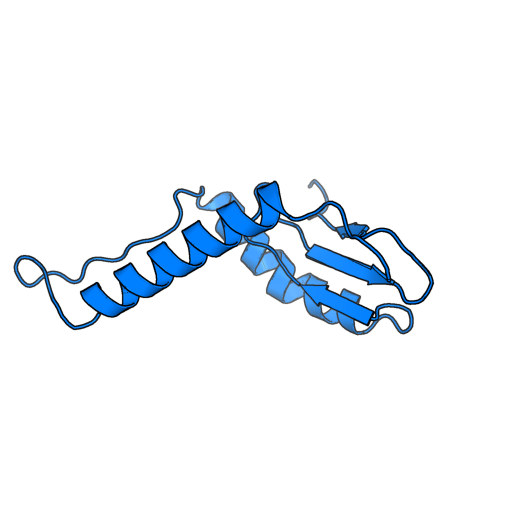00 86.81 90 ILE A N 1
ATOM 726 C CA . ILE A 1 90 ? -15.785 10.140 3.720 1.00 86.81 90 ILE A CA 1
ATOM 727 C C . ILE A 1 90 ? -14.739 9.068 4.039 1.00 86.81 90 ILE A C 1
ATOM 729 O O . ILE A 1 90 ? -14.667 8.553 5.156 1.00 86.81 90 ILE A O 1
ATOM 733 N N . LEU A 1 91 ? -13.904 8.752 3.046 1.00 88.44 91 LEU A N 1
ATOM 734 C CA . LEU A 1 91 ? -12.735 7.896 3.226 1.00 88.44 91 LEU A CA 1
ATOM 735 C C . LEU A 1 91 ? -11.678 8.601 4.067 1.00 88.44 91 LEU A C 1
ATOM 737 O O . LEU A 1 91 ? -11.280 9.726 3.765 1.00 88.44 91 LEU A O 1
ATOM 741 N N . LYS A 1 92 ? -11.175 7.898 5.074 1.00 91.56 92 LYS A N 1
ATOM 742 C CA . LYS A 1 92 ? -10.038 8.347 5.867 1.00 91.56 92 LYS A CA 1
ATOM 743 C C . LYS A 1 92 ? -8.748 7.788 5.283 1.00 91.56 92 LYS A C 1
ATOM 745 O O . LYS A 1 92 ? -8.729 6.713 4.677 1.00 91.56 92 LYS A O 1
ATOM 750 N N . ALA A 1 93 ? -7.671 8.535 5.481 1.00 92.94 93 ALA A N 1
ATOM 751 C CA . ALA A 1 93 ? -6.331 8.145 5.083 1.00 92.94 93 ALA A CA 1
ATOM 752 C C . ALA A 1 93 ? -5.436 8.039 6.318 1.00 92.94 93 ALA A C 1
ATOM 754 O O . ALA A 1 93 ? -5.489 8.886 7.207 1.00 92.94 93 ALA A O 1
ATOM 755 N N . PHE A 1 94 ? -4.610 7.002 6.358 1.00 93.25 94 PHE A N 1
ATOM 756 C CA . PHE A 1 94 ? -3.563 6.820 7.352 1.00 93.25 94 PHE A CA 1
ATOM 757 C C . PHE A 1 94 ? -2.212 6.780 6.644 1.00 93.25 94 PHE A C 1
ATOM 759 O O . PHE A 1 94 ? -2.006 5.965 5.743 1.00 93.25 94 PHE A O 1
ATOM 766 N N . LYS A 1 95 ? -1.302 7.661 7.049 1.00 93.25 95 LYS A N 1
ATOM 767 C CA . LYS A 1 95 ? 0.083 7.706 6.570 1.00 93.25 95 LYS A CA 1
ATOM 768 C C . LYS A 1 95 ? 0.999 7.149 7.652 1.00 93.25 95 LYS A C 1
ATOM 770 O O . LYS A 1 95 ? 0.587 7.037 8.805 1.00 93.25 95 LYS A O 1
ATOM 775 N N . LEU A 1 96 ? 2.220 6.785 7.272 1.00 91.12 96 LEU A N 1
ATOM 776 C CA . LEU A 1 96 ? 3.232 6.487 8.277 1.00 91.12 96 LEU A CA 1
ATOM 777 C C . LEU A 1 96 ? 3.459 7.732 9.148 1.00 91.12 96 LEU A C 1
ATOM 779 O O . LEU A 1 96 ? 3.414 8.837 8.607 1.00 91.12 96 LEU A O 1
ATOM 783 N N . PRO A 1 97 ? 3.643 7.563 10.466 1.00 85.62 97 PRO A N 1
ATOM 784 C CA . PRO A 1 97 ? 4.076 8.660 11.318 1.00 85.62 97 PRO A CA 1
ATOM 785 C C . PRO A 1 97 ? 5.456 9.142 10.859 1.00 85.62 97 PRO A C 1
ATOM 787 O O . PRO A 1 97 ? 6.288 8.317 10.468 1.00 85.62 97 PRO A O 1
ATOM 790 N N . ASP A 1 98 ? 5.659 10.458 10.886 1.00 79.56 98 ASP A N 1
ATOM 791 C CA . ASP A 1 98 ? 6.979 11.055 10.692 1.00 79.56 98 ASP A CA 1
ATOM 792 C C . ASP A 1 98 ? 7.895 10.603 11.851 1.00 79.56 98 ASP A C 1
ATOM 794 O O . ASP A 1 98 ? 7.423 10.463 12.985 1.00 79.56 98 ASP A O 1
ATOM 798 N N . GLU A 1 99 ? 9.158 10.282 11.543 1.00 59.34 99 GLU A N 1
ATOM 799 C CA . GLU A 1 99 ? 10.185 9.917 12.540 1.00 59.34 99 GLU A CA 1
ATOM 800 C C . GLU A 1 99 ? 10.634 11.119 13.378 1.00 59.34 99 GLU A C 1
ATOM 802 O O . GLU A 1 99 ? 10.742 12.233 12.813 1.00 59.34 99 GLU A O 1
#

Foldseek 3Di:
DDPDPPPPVVVVLVVVVVVQVVVLVVQVPPADVVHRDHDDPPDDPVQVVQLVCCVPPPQVVQVPPPQWPDWDWGPDPNTW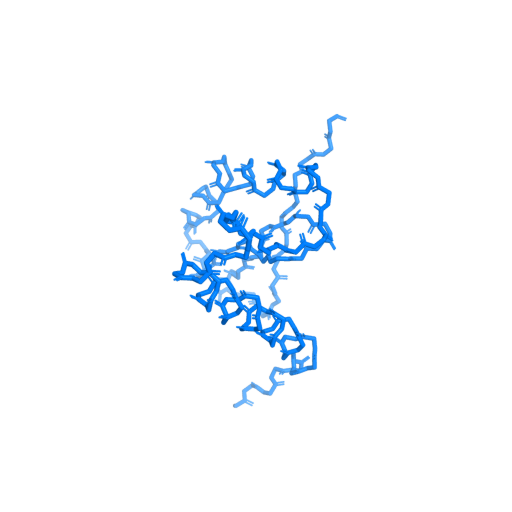IWTDGPPDPDIDIGGDDDD

Secondary structure (DSSP, 8-state):
----S-HHHHHHHHHHHHHHHHHHHHHHT--BTTB---------HHHHHHHHHIIIIIHHHHHTSTTEEEEE--S-SS-EEEEEETT-SS-EEEEPPP-